Protein AF-A0A931UF90-F1 (afdb_monomer_lite)

Secondary structure (DSSP, 8-state):
------HHHHHHHHHHHHHHHHHHHHHHHHHHHHTBSS-TT-TTPPB-SHHHHHHHH-HHHHHHHHHHHHHHHHHHHHHHHHHHHHHHHHHHS--TTHHHHHHHHHHHHHS-GGGGG--

Radius of gyration: 23.54 Å; chains: 1; bounding box: 49×52×55 Å

Sequence (119 aa):
MIRFFNSQTLILIGCSLFVLYLAGIPLVMLLYGSVRSAPIGEPGATYTVQNYVKAYFDRDFYLLFWNSLKFAFGSTLVSFVIGTYLAWISERTNTPFKKVFVIMALIPFIIPGILSTIA

Structure (mmCIF, N/CA/C/O backbone):
data_AF-A0A931UF90-F1
#
_entry.id   AF-A0A931UF90-F1
#
loop_
_atom_site.group_PDB
_atom_site.id
_atom_site.type_symbol
_atom_site.label_atom_id
_atom_site.label_alt_id
_atom_site.label_comp_id
_atom_site.label_asym_id
_atom_site.label_entity_id
_atom_site.label_seq_id
_atom_site.pdbx_PDB_ins_code
_atom_site.Cartn_x
_atom_site.Cartn_y
_atom_site.Cartn_z
_atom_site.occupancy
_atom_site.B_iso_or_equiv
_atom_site.auth_seq_id
_atom_site.auth_comp_id
_atom_site.auth_asym_id
_atom_site.auth_atom_id
_atom_site.pdbx_PDB_model_num
ATOM 1 N N . MET A 1 1 ? -22.778 30.581 -11.803 1.00 44.03 1 MET A N 1
ATOM 2 C CA . MET A 1 1 ? -21.553 31.236 -12.314 1.00 44.03 1 MET A CA 1
ATOM 3 C C . MET A 1 1 ? -20.417 30.874 -11.366 1.00 44.03 1 MET A C 1
ATOM 5 O O . MET A 1 1 ? -20.498 31.203 -10.190 1.00 44.03 1 MET A O 1
ATOM 9 N N . ILE A 1 2 ? -19.483 30.032 -11.811 1.00 55.91 2 ILE A N 1
ATOM 10 C CA . ILE A 1 2 ? -18.604 29.246 -10.932 1.00 55.91 2 ILE A CA 1
ATOM 11 C C . ILE A 1 2 ? -17.443 30.111 -10.414 1.00 55.91 2 ILE A C 1
ATOM 13 O O . ILE A 1 2 ? -16.714 30.724 -11.189 1.00 55.91 2 ILE A O 1
ATOM 17 N N . ARG A 1 3 ? -17.284 30.170 -9.088 1.00 63.69 3 ARG A N 1
ATOM 18 C CA . ARG A 1 3 ? -16.331 31.021 -8.357 1.00 63.69 3 ARG A CA 1
ATOM 19 C C . ARG A 1 3 ? -14.938 30.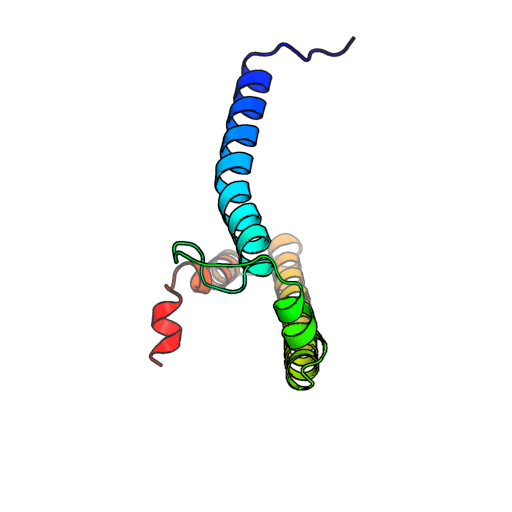363 -8.303 1.00 63.69 3 ARG A C 1
ATOM 21 O O . ARG A 1 3 ? -14.462 30.026 -7.228 1.00 63.69 3 ARG A O 1
ATOM 28 N N . PHE A 1 4 ? -14.306 30.136 -9.461 1.00 59.94 4 PHE A N 1
ATOM 29 C CA . PHE A 1 4 ? -12.996 29.459 -9.575 1.00 59.94 4 PHE A CA 1
ATOM 30 C C . PHE A 1 4 ? -11.785 30.309 -9.128 1.00 59.94 4 PHE A C 1
ATOM 32 O O . PHE A 1 4 ? -10.699 29.771 -8.943 1.00 59.94 4 PHE A O 1
ATOM 39 N N . PHE A 1 5 ? -11.955 31.618 -8.912 1.00 63.09 5 PHE A N 1
ATOM 40 C CA . PHE A 1 5 ? -10.878 32.552 -8.549 1.00 63.09 5 PHE A CA 1
ATOM 41 C C . PHE A 1 5 ? -10.942 32.969 -7.072 1.00 63.09 5 PHE A C 1
ATOM 43 O O . PHE A 1 5 ? -11.189 34.127 -6.741 1.00 63.09 5 PHE A O 1
ATOM 50 N N . ASN A 1 6 ? -10.745 32.017 -6.161 1.00 82.31 6 ASN A N 1
ATOM 51 C CA . ASN A 1 6 ? -10.440 32.315 -4.759 1.00 82.31 6 ASN A CA 1
ATOM 52 C C . ASN A 1 6 ? -8.957 31.993 -4.504 1.00 82.31 6 ASN A C 1
ATOM 54 O O . ASN A 1 6 ? -8.469 30.962 -4.966 1.00 82.31 6 ASN A O 1
ATOM 58 N N . SER A 1 7 ? -8.246 32.849 -3.760 1.00 83.50 7 SER A N 1
ATOM 59 C CA . SER A 1 7 ? -6.838 32.638 -3.375 1.00 83.50 7 SER A CA 1
ATOM 60 C C . SER A 1 7 ? -6.634 31.267 -2.717 1.00 83.50 7 SER A C 1
ATOM 62 O O . SER A 1 7 ? -5.688 30.548 -3.028 1.00 83.50 7 SER A O 1
ATOM 64 N N . GLN A 1 8 ? -7.605 30.829 -1.911 1.00 87.56 8 GLN A N 1
ATOM 65 C CA . GLN A 1 8 ? -7.608 29.495 -1.305 1.00 87.56 8 GLN A CA 1
ATOM 66 C C . GLN A 1 8 ? -7.634 28.367 -2.348 1.00 87.56 8 GLN A C 1
ATOM 68 O O . GLN A 1 8 ? -6.911 27.387 -2.207 1.00 87.56 8 GLN A O 1
ATOM 73 N N . THR A 1 9 ? -8.427 28.501 -3.415 1.00 89.50 9 THR A N 1
ATOM 74 C CA . THR A 1 9 ? -8.500 27.504 -4.493 1.00 89.50 9 THR A CA 1
ATOM 75 C C . THR A 1 9 ? -7.184 27.432 -5.263 1.00 89.50 9 THR A C 1
ATOM 77 O O . THR A 1 9 ? -6.730 26.336 -5.575 1.00 89.50 9 THR A O 1
ATOM 80 N N . LEU A 1 10 ? -6.530 28.573 -5.504 1.00 90.56 10 LEU A N 1
ATOM 81 C CA . LEU A 1 10 ? -5.212 28.615 -6.145 1.00 90.56 10 LEU A CA 1
ATOM 82 C C . LEU A 1 10 ? -4.138 27.934 -5.289 1.00 90.56 10 LEU A C 1
ATOM 84 O O . LEU A 1 10 ? -3.351 27.151 -5.817 1.00 90.56 10 LEU A O 1
ATOM 88 N N . ILE A 1 11 ? -4.145 28.173 -3.974 1.00 93.94 11 ILE A N 1
ATOM 89 C CA . ILE A 1 11 ? -3.230 27.508 -3.037 1.00 93.94 11 ILE A CA 1
ATOM 90 C C . ILE A 1 11 ? -3.474 25.995 -3.038 1.00 93.94 11 ILE A C 1
ATOM 92 O O . ILE A 1 11 ? -2.527 25.228 -3.181 1.00 93.94 11 ILE A O 1
ATOM 96 N N . LEU A 1 12 ? -4.731 25.552 -2.941 1.00 94.25 12 LEU A N 1
ATOM 97 C CA . LEU A 1 12 ? -5.068 24.125 -2.949 1.00 94.25 12 LEU A CA 1
ATOM 98 C C . LEU A 1 12 ? -4.656 23.437 -4.254 1.00 94.25 12 LEU A C 1
ATOM 100 O O . LEU A 1 12 ? -4.114 22.333 -4.208 1.00 94.25 12 LEU A O 1
ATOM 104 N N . ILE A 1 13 ? -4.870 24.084 -5.403 1.00 95.50 13 ILE A N 1
ATOM 105 C CA . ILE A 1 13 ? -4.420 23.575 -6.705 1.00 95.50 13 ILE A CA 1
ATOM 106 C C . ILE A 1 13 ? -2.892 23.482 -6.728 1.00 95.50 13 ILE A C 1
ATOM 108 O O . ILE A 1 13 ? -2.361 22.431 -7.079 1.00 95.50 13 ILE A O 1
ATOM 112 N N . GLY A 1 14 ? -2.187 24.534 -6.303 1.00 95.75 14 GLY A N 1
ATOM 113 C CA . GLY A 1 14 ? -0.725 24.548 -6.247 1.00 95.75 14 GLY A CA 1
ATOM 114 C C . GLY A 1 14 ? -0.160 23.435 -5.360 1.00 95.75 14 GLY A C 1
ATOM 115 O O . GLY A 1 14 ? 0.690 22.665 -5.805 1.00 95.75 14 GLY A O 1
ATOM 116 N N . CYS A 1 15 ? -0.680 23.285 -4.139 1.00 95.88 15 CYS A N 1
ATOM 117 C CA . CYS A 1 15 ? -0.286 22.214 -3.223 1.00 95.88 15 CYS A CA 1
ATOM 118 C C . CYS A 1 15 ? -0.592 20.825 -3.795 1.00 95.88 15 CYS A C 1
ATOM 120 O O . CYS A 1 15 ? 0.250 19.934 -3.713 1.00 95.88 15 CYS A O 1
ATOM 122 N N . SER A 1 16 ? -1.765 20.639 -4.403 1.00 95.88 16 SER A N 1
ATOM 123 C CA . SER A 1 16 ? -2.147 19.357 -5.006 1.00 95.88 16 SER A CA 1
ATOM 124 C C . SER A 1 16 ? -1.222 18.990 -6.166 1.00 95.88 16 SER A C 1
ATOM 126 O O . SER A 1 16 ? -0.746 17.861 -6.228 1.00 95.88 16 SER A O 1
ATOM 128 N N . LEU A 1 17 ? -0.905 19.944 -7.048 1.00 96.75 17 LEU A N 1
ATOM 129 C CA . LEU A 1 17 ? 0.045 19.739 -8.145 1.00 96.75 17 LEU A CA 1
ATOM 130 C C . LEU A 1 17 ? 1.447 19.410 -7.629 1.00 96.75 17 LEU A C 1
ATOM 132 O O . LEU A 1 17 ? 2.101 18.523 -8.170 1.00 96.75 17 LEU A O 1
ATOM 136 N N . PHE A 1 18 ? 1.893 20.079 -6.567 1.00 97.12 18 PHE A N 1
ATOM 137 C CA . PHE A 1 18 ? 3.189 19.803 -5.955 1.00 97.12 18 PHE A CA 1
ATOM 138 C C . PHE A 1 18 ? 3.258 18.388 -5.362 1.00 97.12 18 PHE A C 1
ATOM 140 O O . PHE A 1 18 ? 4.216 17.660 -5.614 1.00 97.12 18 PHE A O 1
ATOM 147 N N . VAL A 1 19 ? 2.220 17.955 -4.641 1.00 96.62 19 VAL A N 1
ATOM 148 C CA . VAL A 1 19 ? 2.135 16.585 -4.107 1.00 96.62 19 VAL A CA 1
ATOM 149 C C . VAL A 1 19 ? 2.082 15.556 -5.238 1.00 96.62 19 VAL A C 1
ATOM 151 O O . VAL A 1 19 ? 2.799 14.558 -5.185 1.00 96.62 19 VAL A O 1
ATOM 154 N N . LEU A 1 20 ? 1.289 15.807 -6.283 1.00 96.56 20 LEU A N 1
ATOM 155 C CA . LEU A 1 20 ? 1.221 14.938 -7.461 1.0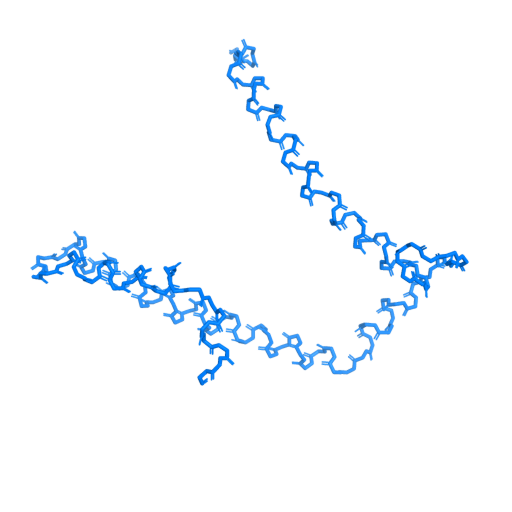0 96.56 20 LEU A CA 1
ATOM 156 C C . LEU A 1 20 ? 2.561 14.851 -8.188 1.00 96.56 20 LEU A C 1
ATOM 158 O O . LEU A 1 20 ? 2.914 13.781 -8.667 1.00 96.56 20 LEU A O 1
ATOM 162 N N . TYR A 1 21 ? 3.321 15.942 -8.251 1.00 96.44 21 TYR A N 1
ATOM 163 C CA . TYR A 1 21 ? 4.665 15.940 -8.815 1.00 96.44 21 TYR A CA 1
ATOM 164 C C . TYR A 1 21 ? 5.613 15.059 -7.991 1.00 96.44 21 TYR A C 1
ATOM 166 O O . TYR A 1 21 ? 6.253 14.161 -8.542 1.00 96.44 21 TYR A O 1
ATOM 174 N N . LEU A 1 22 ? 5.651 15.254 -6.669 1.00 96.00 22 LEU A N 1
ATOM 175 C CA . LEU A 1 22 ? 6.512 14.474 -5.775 1.00 96.00 22 LEU A CA 1
ATOM 176 C C . LEU A 1 22 ? 6.166 12.979 -5.780 1.00 96.00 22 LEU A C 1
ATOM 178 O O . LEU A 1 22 ? 7.068 12.145 -5.809 1.00 96.00 22 LEU A O 1
ATOM 182 N N . ALA A 1 23 ? 4.878 12.635 -5.779 1.00 95.06 23 ALA A N 1
ATOM 183 C CA . ALA A 1 23 ? 4.418 11.247 -5.830 1.00 95.06 23 ALA A CA 1
ATOM 184 C C . ALA A 1 23 ? 4.500 10.644 -7.244 1.00 95.06 23 ALA A C 1
ATOM 186 O O . ALA A 1 23 ? 4.705 9.442 -7.402 1.00 95.06 23 ALA A O 1
ATOM 187 N N . GLY A 1 24 ? 4.349 11.467 -8.280 1.00 96.06 24 GLY A N 1
ATOM 188 C CA . GLY A 1 24 ? 4.334 11.043 -9.676 1.00 96.06 24 GLY A CA 1
ATOM 189 C C . GLY A 1 24 ? 5.716 10.678 -10.204 1.00 96.06 24 GLY A C 1
ATOM 190 O O . GLY A 1 24 ? 5.838 9.696 -10.930 1.00 96.06 24 GLY A O 1
ATOM 191 N N . ILE A 1 25 ? 6.767 11.404 -9.808 1.00 94.88 25 ILE A N 1
ATOM 192 C CA . ILE A 1 25 ? 8.146 11.113 -10.237 1.00 94.88 25 ILE A CA 1
ATOM 193 C C . ILE A 1 25 ? 8.565 9.657 -9.991 1.00 94.88 25 ILE A C 1
ATOM 195 O O . ILE A 1 25 ? 8.995 9.020 -10.954 1.00 94.88 25 ILE A O 1
ATOM 199 N N . PRO A 1 26 ? 8.467 9.089 -8.771 1.00 93.69 26 PRO A N 1
ATOM 200 C CA . PRO A 1 26 ? 8.898 7.714 -8.541 1.00 93.69 26 PRO A CA 1
ATOM 201 C C . PRO A 1 26 ? 8.069 6.714 -9.353 1.00 93.69 26 PRO A C 1
ATOM 203 O O . PRO A 1 26 ? 8.625 5.747 -9.863 1.00 93.69 26 PRO A O 1
ATOM 206 N N . LEU A 1 27 ? 6.771 6.967 -9.559 1.00 93.88 27 LEU A N 1
ATOM 207 C CA . LEU A 1 27 ? 5.930 6.125 -10.417 1.00 93.88 27 LEU A CA 1
ATOM 208 C C . LEU A 1 27 ? 6.387 6.171 -11.879 1.00 93.88 27 LEU A C 1
ATOM 210 O O . LEU A 1 27 ? 6.516 5.129 -12.519 1.00 93.88 27 LEU A O 1
ATOM 214 N N . VAL A 1 28 ? 6.688 7.364 -12.395 1.00 93.50 28 VAL A N 1
ATOM 215 C CA . VAL A 1 28 ? 7.235 7.537 -13.747 1.00 93.50 28 VAL A CA 1
ATOM 216 C C . VAL A 1 28 ? 8.596 6.855 -13.864 1.00 93.50 28 VAL A C 1
ATOM 218 O O . VAL A 1 28 ? 8.847 6.184 -14.861 1.00 93.50 28 VAL A O 1
ATOM 221 N N . MET A 1 29 ? 9.453 6.956 -12.844 1.00 91.25 29 MET A N 1
ATOM 222 C CA . MET A 1 29 ? 10.734 6.251 -12.816 1.00 91.25 29 MET A CA 1
ATOM 223 C C . MET A 1 29 ? 10.559 4.730 -12.807 1.00 91.25 29 MET A C 1
ATOM 225 O O . MET A 1 29 ? 11.278 4.054 -13.535 1.00 91.25 29 MET A O 1
ATOM 229 N N . LEU A 1 30 ? 9.593 4.179 -12.066 1.00 91.88 30 LEU A N 1
ATOM 230 C CA . LEU A 1 30 ? 9.292 2.742 -12.089 1.00 91.88 30 LEU A CA 1
ATOM 231 C C . LEU A 1 30 ? 8.828 2.279 -13.476 1.00 91.88 30 LEU A C 1
ATOM 233 O O . LEU A 1 30 ? 9.329 1.276 -13.987 1.00 91.88 30 LEU A O 1
ATOM 237 N N . LEU A 1 31 ? 7.927 3.031 -14.115 1.00 91.44 31 LEU A N 1
ATOM 238 C CA . LEU A 1 31 ? 7.488 2.745 -15.484 1.00 91.44 31 LEU A CA 1
ATOM 239 C C . LEU A 1 31 ? 8.657 2.836 -16.472 1.00 91.44 31 LEU A C 1
ATOM 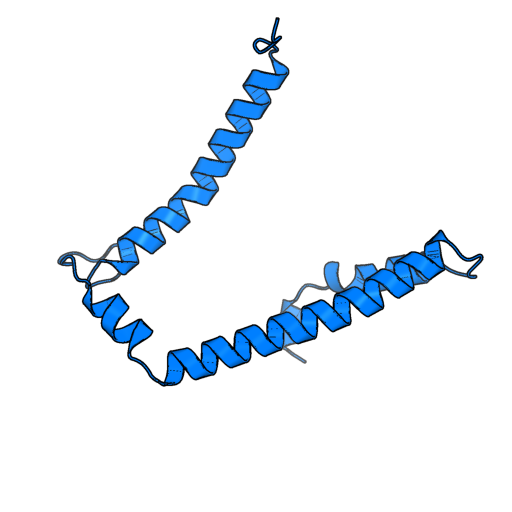241 O O . LEU A 1 31 ? 8.851 1.934 -17.285 1.00 91.44 31 LEU A O 1
ATOM 245 N N . TYR A 1 32 ? 9.488 3.870 -16.356 1.00 90.50 32 TYR A N 1
ATOM 246 C CA . TYR A 1 32 ? 10.685 4.035 -17.175 1.00 90.50 32 TYR A CA 1
ATOM 247 C C . TYR A 1 32 ? 11.694 2.895 -16.975 1.00 90.50 32 TYR A C 1
ATOM 249 O O . TYR A 1 32 ? 12.227 2.363 -17.945 1.00 90.50 32 TYR A O 1
ATOM 257 N N . GLY A 1 33 ? 11.930 2.470 -15.734 1.00 90.25 33 GLY A N 1
ATOM 258 C CA . GLY A 1 33 ? 12.799 1.337 -15.419 1.00 90.25 33 GLY A CA 1
ATOM 259 C C . GLY A 1 33 ? 12.264 0.015 -15.967 1.00 90.25 33 GLY A C 1
ATOM 260 O O . GLY A 1 33 ? 13.042 -0.803 -16.450 1.00 90.25 33 GLY A O 1
ATOM 261 N N . SER A 1 34 ? 10.942 -0.178 -15.969 1.00 91.06 34 SER A N 1
ATOM 262 C CA . SER A 1 34 ? 10.327 -1.433 -16.418 1.00 91.06 34 SER A CA 1
ATOM 263 C C . SER A 1 34 ? 10.562 -1.749 -17.903 1.00 91.06 34 SER A C 1
ATOM 265 O O . SER A 1 34 ? 10.660 -2.921 -18.267 1.00 91.06 34 SER A O 1
ATOM 267 N N . VAL A 1 35 ? 10.747 -0.726 -18.747 1.00 92.25 35 VAL A N 1
ATOM 268 C CA . VAL A 1 35 ? 11.040 -0.873 -20.186 1.00 92.25 35 VAL A CA 1
ATOM 269 C C . VAL A 1 35 ? 12.536 -0.880 -20.514 1.00 92.25 35 VAL A C 1
ATOM 271 O O . VAL A 1 35 ? 12.895 -0.929 -21.689 1.00 92.25 35 VAL A O 1
ATOM 274 N N . ARG A 1 36 ? 13.431 -0.810 -19.520 1.00 91.12 36 ARG A N 1
ATOM 275 C CA . ARG A 1 36 ? 14.890 -0.796 -19.731 1.00 91.12 36 ARG A CA 1
ATOM 276 C C . ARG A 1 36 ? 15.516 -2.155 -19.450 1.00 91.12 36 ARG A C 1
ATOM 278 O O . ARG A 1 36 ? 15.113 -2.864 -18.536 1.00 91.12 36 ARG A O 1
ATOM 285 N N . SER A 1 37 ? 16.560 -2.495 -20.200 1.00 86.69 37 SER A N 1
ATOM 286 C CA . SER A 1 37 ? 17.332 -3.728 -19.993 1.00 86.69 37 SER A CA 1
ATOM 287 C C . SER A 1 37 ? 18.263 -3.687 -18.774 1.00 86.69 37 SER A C 1
ATOM 289 O O . SER A 1 37 ? 18.778 -4.730 -18.383 1.00 86.69 37 SER A O 1
ATOM 291 N N . ALA A 1 38 ? 18.508 -2.502 -18.205 1.00 85.94 38 ALA A N 1
ATOM 292 C CA . ALA A 1 38 ? 19.405 -2.282 -17.073 1.00 85.94 38 ALA A CA 1
ATOM 293 C C . ALA A 1 38 ? 18.795 -1.296 -16.053 1.00 85.94 38 ALA A C 1
ATOM 295 O O . ALA A 1 38 ? 17.941 -0.478 -16.432 1.00 85.94 38 ALA A O 1
ATOM 296 N N . PRO A 1 39 ? 19.232 -1.345 -14.778 1.00 84.38 39 PRO A N 1
ATOM 297 C CA . PRO A 1 39 ? 18.796 -0.441 -13.720 1.00 84.38 39 PRO A CA 1
ATOM 298 C C . PRO A 1 39 ? 18.841 1.047 -14.087 1.00 84.38 39 PRO A C 1
ATOM 300 O O . PRO A 1 39 ? 19.633 1.520 -14.911 1.00 84.38 39 PRO A O 1
ATOM 303 N N . ILE A 1 40 ? 17.957 1.816 -13.452 1.00 82.50 40 ILE A N 1
ATOM 304 C CA . ILE A 1 40 ? 17.902 3.276 -13.586 1.00 82.50 40 ILE A CA 1
ATOM 305 C C . ILE A 1 40 ? 19.225 3.857 -13.073 1.00 82.50 40 ILE A C 1
ATOM 307 O O . ILE A 1 40 ? 19.597 3.610 -11.934 1.00 82.50 40 ILE A O 1
ATOM 311 N N . GLY A 1 41 ? 19.937 4.605 -13.922 1.00 81.31 41 GLY A N 1
ATOM 312 C CA . GLY A 1 41 ? 21.262 5.163 -13.610 1.00 81.31 41 GLY A CA 1
ATOM 313 C C . GLY A 1 41 ? 22.443 4.441 -14.267 1.00 81.31 41 GLY A C 1
ATOM 314 O O . GLY A 1 41 ? 23.518 5.026 -14.355 1.00 81.31 41 GLY A O 1
ATOM 315 N N . GLU A 1 42 ? 22.252 3.231 -14.805 1.00 84.56 42 GLU A N 1
ATOM 316 C CA . GLU A 1 42 ? 23.314 2.524 -15.531 1.00 84.56 42 GLU A 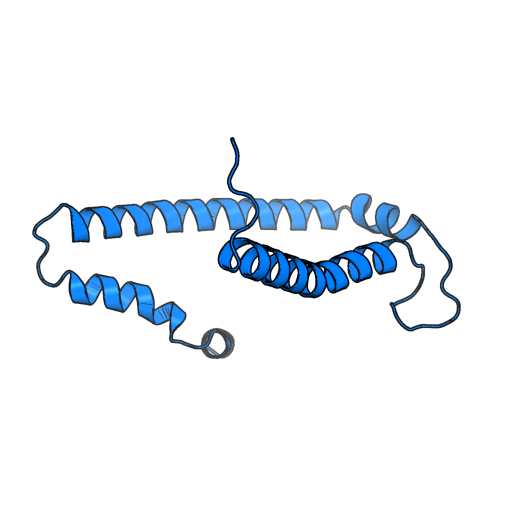CA 1
ATOM 317 C C . GLU A 1 42 ? 23.366 2.913 -17.027 1.00 84.56 42 GLU A C 1
ATOM 319 O O . GLU A 1 42 ? 22.314 2.958 -17.694 1.00 84.56 42 GLU A O 1
ATOM 324 N N . PRO A 1 43 ? 24.569 3.196 -17.578 1.00 79.25 43 PRO A N 1
ATOM 325 C CA . PRO A 1 43 ? 24.774 3.418 -19.009 1.00 79.25 43 PRO A CA 1
ATOM 326 C C . PRO A 1 43 ? 24.515 2.153 -19.840 1.00 79.25 43 PRO A C 1
ATOM 328 O O . PRO A 1 43 ? 24.713 1.038 -19.375 1.00 79.25 43 PRO A O 1
ATOM 331 N N . GLY A 1 44 ? 24.116 2.323 -21.104 1.00 80.56 44 GLY A N 1
ATOM 332 C CA . GLY A 1 44 ? 23.996 1.208 -22.056 1.00 80.56 44 GLY A CA 1
ATOM 333 C C . GLY A 1 44 ? 22.674 0.434 -22.022 1.00 80.56 44 GLY A C 1
ATOM 334 O O . GLY A 1 44 ? 22.555 -0.589 -22.692 1.00 80.56 44 GLY A O 1
ATOM 335 N N . ALA A 1 45 ? 21.660 0.906 -21.290 1.00 83.81 45 ALA A N 1
ATOM 336 C CA . ALA A 1 45 ? 20.346 0.271 -21.332 1.00 83.81 45 ALA A CA 1
ATOM 337 C C . ALA A 1 45 ? 19.675 0.438 -22.701 1.00 83.81 45 ALA A C 1
ATOM 339 O O . ALA A 1 45 ? 19.594 1.546 -23.238 1.00 83.81 45 ALA A O 1
ATOM 340 N N . THR A 1 46 ? 19.116 -0.652 -23.213 1.00 86.56 46 THR A N 1
ATOM 341 C CA . THR A 1 46 ? 18.228 -0.645 -24.375 1.00 86.56 46 THR A CA 1
ATOM 342 C C . THR A 1 46 ? 16.776 -0.720 -23.919 1.00 86.56 46 THR A C 1
ATOM 344 O O . THR A 1 46 ? 16.476 -1.178 -22.812 1.00 86.56 46 THR A O 1
ATOM 347 N N . TYR A 1 47 ? 15.864 -0.251 -24.769 1.00 89.62 47 TYR A N 1
ATOM 348 C CA . TYR A 1 47 ? 14.438 -0.435 -24.536 1.00 89.62 47 TYR A CA 1
ATOM 349 C C . TYR A 1 47 ? 14.043 -1.878 -24.884 1.00 89.62 47 TYR A C 1
ATOM 351 O O . TYR A 1 47 ? 14.354 -2.367 -25.969 1.00 89.62 47 TYR A O 1
ATOM 359 N N . THR A 1 48 ? 13.379 -2.567 -23.957 1.00 90.75 48 THR A N 1
ATOM 360 C CA . THR A 1 48 ? 12.944 -3.969 -24.079 1.00 90.75 48 THR A CA 1
ATOM 361 C C . THR A 1 48 ? 11.576 -4.186 -23.457 1.00 90.75 48 THR A C 1
ATOM 363 O O . THR A 1 48 ? 11.222 -3.567 -22.458 1.00 90.75 48 THR A O 1
ATOM 366 N N . VAL A 1 49 ? 10.847 -5.165 -23.993 1.00 90.69 49 VAL A N 1
ATOM 367 C CA . VAL A 1 49 ? 9.591 -5.686 -23.418 1.00 90.69 49 VAL A CA 1
ATOM 368 C C . VAL A 1 49 ? 9.839 -7.006 -22.664 1.00 90.69 49 VAL A C 1
ATOM 370 O O . VAL A 1 49 ? 8.974 -7.527 -21.965 1.00 90.69 49 VAL A O 1
ATOM 373 N N . GLN A 1 50 ? 11.059 -7.535 -22.749 1.00 89.94 50 GLN A N 1
ATOM 374 C CA . GLN A 1 50 ? 11.497 -8.807 -22.186 1.00 89.94 50 GLN A CA 1
ATOM 375 C C . GLN A 1 50 ? 11.278 -8.885 -20.670 1.00 89.94 50 GLN A C 1
ATOM 377 O O . GLN A 1 50 ? 11.008 -9.970 -20.167 1.00 89.94 50 GLN A O 1
ATOM 382 N N . ASN A 1 51 ? 11.335 -7.761 -19.948 1.00 90.19 51 ASN A N 1
ATOM 383 C CA . ASN A 1 51 ? 11.029 -7.719 -18.516 1.00 90.19 51 ASN A CA 1
ATOM 384 C C . ASN A 1 51 ? 9.575 -8.109 -18.224 1.00 90.19 51 ASN A C 1
ATOM 386 O O . ASN A 1 51 ? 9.330 -8.877 -17.301 1.00 90.19 51 ASN A O 1
ATOM 390 N N . TYR A 1 52 ? 8.620 -7.648 -19.037 1.00 91.38 52 TYR A N 1
ATOM 391 C CA . TYR A 1 52 ? 7.212 -8.026 -18.894 1.00 91.38 52 TYR A CA 1
ATOM 392 C C . TYR A 1 52 ? 6.980 -9.484 -19.272 1.00 91.38 52 TYR A C 1
ATOM 394 O O . TYR A 1 52 ? 6.245 -10.180 -18.579 1.00 91.38 52 TYR A O 1
ATOM 402 N N . VAL A 1 53 ? 7.633 -9.964 -20.336 1.00 91.81 53 VAL A N 1
ATOM 403 C CA . VAL A 1 53 ? 7.559 -11.383 -20.712 1.00 91.81 53 VAL A CA 1
ATOM 404 C C . VAL A 1 53 ? 8.088 -12.247 -19.569 1.00 91.81 53 VAL A C 1
ATOM 406 O O . VAL A 1 53 ? 7.397 -13.153 -19.127 1.00 91.81 53 VAL A O 1
ATOM 409 N N . LYS A 1 54 ? 9.265 -11.931 -19.018 1.00 89.94 54 LYS A N 1
ATOM 410 C CA . LYS A 1 54 ? 9.814 -12.655 -17.864 1.00 89.94 54 LYS A CA 1
ATOM 411 C C . LYS A 1 54 ? 8.891 -12.587 -16.647 1.00 89.94 54 LYS A C 1
ATOM 413 O O . LYS A 1 54 ? 8.656 -13.615 -16.035 1.00 89.94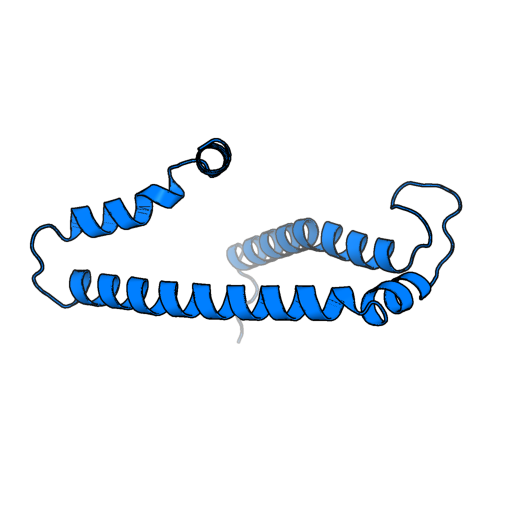 54 LYS A O 1
ATOM 418 N N . ALA A 1 55 ? 8.349 -11.413 -16.324 1.00 89.44 55 ALA A N 1
ATOM 419 C CA . ALA A 1 55 ? 7.500 -11.232 -15.149 1.00 89.44 55 ALA A CA 1
ATOM 420 C C . ALA A 1 55 ? 6.175 -12.006 -15.238 1.00 89.44 55 ALA A C 1
ATOM 422 O O . ALA A 1 55 ? 5.772 -12.630 -14.264 1.00 89.44 55 ALA A O 1
ATOM 423 N N . TYR A 1 56 ? 5.499 -11.973 -16.391 1.00 91.25 56 TYR A N 1
ATOM 424 C CA . TYR A 1 56 ? 4.174 -12.584 -16.543 1.00 91.25 56 TYR A CA 1
ATOM 425 C C . TYR A 1 56 ? 4.204 -14.045 -17.000 1.00 91.25 56 TYR A C 1
ATOM 427 O O . TYR A 1 56 ? 3.221 -14.744 -16.794 1.00 91.25 56 TYR A O 1
ATOM 435 N N . PHE A 1 57 ? 5.285 -14.530 -17.618 1.00 92.56 57 PHE A N 1
ATOM 436 C CA . PHE A 1 57 ? 5.408 -15.950 -17.982 1.00 92.56 57 PHE A CA 1
ATOM 437 C C . PHE A 1 57 ? 6.081 -16.796 -16.896 1.00 92.56 57 PHE A C 1
ATOM 439 O O . PHE A 1 57 ? 6.184 -18.014 -17.049 1.00 92.56 57 PHE A O 1
ATOM 446 N N . ASP A 1 58 ? 6.512 -16.181 -15.797 1.00 92.31 58 ASP A N 1
ATOM 447 C CA . ASP A 1 58 ? 6.970 -16.910 -14.624 1.00 92.31 58 ASP A CA 1
ATOM 448 C C . ASP A 1 58 ? 5.779 -17.558 -13.897 1.00 92.31 58 ASP A C 1
ATOM 450 O O . ASP A 1 58 ? 4.780 -16.914 -13.569 1.00 92.31 58 ASP A O 1
ATOM 454 N N . ARG A 1 59 ? 5.874 -18.862 -13.633 1.00 88.56 59 ARG A N 1
ATOM 455 C CA . ARG A 1 59 ? 4.842 -19.602 -12.899 1.00 88.56 59 ARG A CA 1
ATOM 456 C C . ARG A 1 59 ? 4.776 -19.165 -11.436 1.00 88.56 59 ARG A C 1
ATOM 458 O O . ARG A 1 59 ? 3.682 -19.147 -10.861 1.00 88.56 59 ARG A O 1
ATOM 465 N N . ASP A 1 60 ? 5.913 -18.793 -10.855 1.00 92.62 60 ASP A N 1
ATOM 466 C CA . ASP A 1 60 ? 5.992 -18.388 -9.455 1.00 92.62 60 ASP A CA 1
ATOM 467 C C . ASP A 1 60 ? 5.278 -17.052 -9.231 1.00 92.62 60 ASP A C 1
ATOM 469 O O . ASP A 1 60 ? 4.607 -16.879 -8.211 1.00 92.62 60 ASP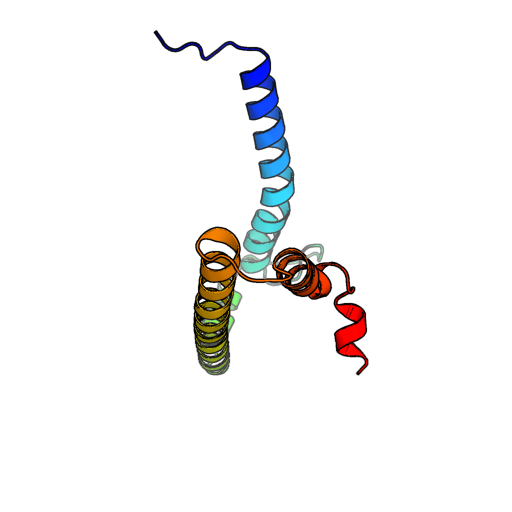 A O 1
ATOM 473 N N . PHE A 1 61 ? 5.287 -16.156 -10.227 1.00 93.44 61 PHE A N 1
ATOM 474 C CA . PHE A 1 61 ? 4.546 -14.893 -10.182 1.00 93.44 61 PHE A CA 1
ATOM 475 C C . PHE A 1 61 ? 3.074 -15.103 -9.810 1.00 93.44 61 PHE A C 1
ATOM 477 O O . PHE A 1 61 ? 2.565 -14.446 -8.901 1.00 93.44 61 PHE A O 1
ATOM 484 N N . TYR A 1 62 ? 2.388 -16.053 -10.451 1.00 94.19 62 TYR A N 1
ATOM 485 C CA . TYR A 1 62 ? 0.965 -16.293 -10.198 1.00 94.19 62 TYR A CA 1
ATOM 486 C C . TYR A 1 62 ? 0.694 -16.909 -8.823 1.00 94.19 62 TYR A C 1
ATOM 488 O O . TYR A 1 62 ? -0.321 -16.590 -8.197 1.00 94.19 62 TYR A O 1
ATOM 496 N N . LEU A 1 63 ? 1.598 -17.760 -8.328 1.00 94.56 63 LEU A N 1
ATOM 497 C CA . LEU A 1 63 ? 1.506 -18.305 -6.973 1.00 94.56 63 LEU A CA 1
ATOM 498 C C . LEU A 1 63 ? 1.648 -17.189 -5.932 1.00 94.56 63 LEU A C 1
ATOM 500 O O . LEU A 1 63 ? 0.807 -17.073 -5.036 1.00 94.56 63 LEU A O 1
ATOM 504 N N . LEU A 1 64 ? 2.660 -16.330 -6.078 1.00 95.25 64 LEU A N 1
ATOM 505 C CA . LEU A 1 64 ? 2.881 -15.189 -5.188 1.00 95.25 64 LEU A CA 1
ATOM 506 C C . LEU A 1 64 ? 1.731 -14.179 -5.268 1.00 95.25 64 LEU A C 1
ATOM 508 O O . LEU A 1 64 ? 1.253 -13.706 -4.233 1.00 95.25 64 LEU A O 1
ATOM 512 N N . PHE A 1 65 ? 1.245 -13.888 -6.475 1.00 95.50 65 PHE A N 1
ATOM 513 C CA . PHE A 1 65 ? 0.116 -12.993 -6.711 1.00 95.50 65 PHE A CA 1
ATOM 514 C C . PHE A 1 65 ? -1.141 -13.486 -5.990 1.00 95.50 65 PHE A C 1
ATOM 516 O O . PHE A 1 65 ? -1.788 -12.726 -5.265 1.00 95.50 65 PHE A O 1
ATOM 523 N N . TRP A 1 66 ? -1.462 -14.776 -6.118 1.00 96.44 66 TRP A N 1
ATOM 524 C CA . TRP A 1 66 ? -2.662 -15.329 -5.497 1.00 96.44 66 TRP A CA 1
ATOM 525 C C . TRP A 1 66 ? -2.543 -15.465 -3.981 1.00 96.44 66 TRP A C 1
ATOM 527 O O . TRP A 1 66 ? -3.517 -15.224 -3.267 1.00 96.44 66 TRP A O 1
ATOM 537 N N . ASN A 1 67 ? -1.354 -15.775 -3.468 1.00 96.62 67 ASN A N 1
ATOM 538 C CA . ASN A 1 67 ? -1.093 -15.747 -2.030 1.00 96.62 67 ASN A CA 1
ATOM 539 C C . ASN A 1 67 ? -1.257 -14.333 -1.459 1.00 96.62 67 ASN A C 1
ATOM 541 O O . ASN A 1 67 ? -1.932 -14.159 -0.445 1.00 96.62 67 ASN A O 1
ATOM 545 N N . SER A 1 68 ? -0.723 -13.324 -2.148 1.00 96.94 68 SER A N 1
ATOM 546 C CA . SER A 1 68 ? -0.838 -11.916 -1.750 1.00 96.94 68 SER A CA 1
ATOM 547 C C . SER A 1 68 ? -2.291 -11.449 -1.747 1.00 96.94 68 SER A C 1
ATOM 549 O O . SER A 1 68 ? -2.730 -10.822 -0.786 1.00 96.94 68 SER A O 1
ATOM 551 N N . LEU A 1 69 ? -3.070 -11.808 -2.773 1.00 97.75 69 LEU A N 1
ATOM 552 C CA . LEU A 1 69 ? -4.490 -11.460 -2.835 1.00 97.75 69 LEU A CA 1
ATOM 553 C C . LEU A 1 69 ? -5.317 -12.151 -1.752 1.00 97.75 69 LEU A C 1
ATOM 555 O O . LEU A 1 69 ? -6.122 -11.492 -1.096 1.00 97.75 69 LEU A O 1
ATOM 559 N N . LYS A 1 70 ? -5.104 -13.451 -1.518 1.00 97.69 70 LYS A N 1
ATOM 560 C CA . LYS A 1 70 ? -5.776 -14.173 -0.425 1.00 97.69 70 LYS A CA 1
ATOM 561 C C . LYS A 1 70 ? -5.454 -13.553 0.929 1.00 97.69 70 LYS A C 1
ATOM 563 O O . LYS A 1 70 ? -6.359 -13.352 1.736 1.00 97.69 70 LYS A O 1
ATOM 568 N N . PHE A 1 71 ? -4.186 -13.225 1.162 1.00 97.38 71 PHE A N 1
ATOM 569 C CA . PHE A 1 71 ? -3.750 -12.584 2.395 1.00 97.38 71 PHE A CA 1
ATOM 570 C C . PHE A 1 71 ? -4.373 -11.193 2.563 1.00 97.38 71 PHE A C 1
ATOM 572 O O . PHE A 1 71 ? -4.959 -10.908 3.607 1.00 97.38 71 PHE A O 1
ATOM 579 N N . ALA A 1 72 ? -4.309 -10.343 1.536 1.00 97.62 72 ALA A N 1
ATOM 580 C CA . ALA A 1 72 ? -4.870 -8.994 1.567 1.00 97.62 72 ALA A CA 1
ATOM 581 C C . ALA A 1 72 ? -6.388 -9.015 1.789 1.00 97.62 72 ALA A C 1
ATOM 583 O O . ALA A 1 72 ? -6.906 -8.268 2.617 1.00 97.62 72 ALA A O 1
ATOM 584 N N . PHE A 1 73 ? -7.105 -9.903 1.100 1.00 98.00 73 PHE A N 1
ATOM 585 C CA . PHE A 1 73 ? -8.548 -10.038 1.261 1.00 98.00 73 PHE A CA 1
ATOM 586 C C . PHE A 1 73 ? -8.920 -10.566 2.651 1.00 98.00 73 PHE A C 1
ATOM 588 O O . PHE A 1 73 ? -9.766 -9.980 3.324 1.00 98.00 73 PHE A O 1
ATOM 595 N N . GLY A 1 74 ? -8.261 -11.636 3.107 1.00 97.88 74 GLY A N 1
ATOM 596 C CA . GLY A 1 74 ? -8.518 -12.227 4.420 1.00 97.88 74 GLY A CA 1
ATOM 597 C C . GLY A 1 74 ? -8.219 -11.259 5.566 1.00 97.88 74 GLY A C 1
ATOM 598 O O . GLY A 1 74 ? -9.060 -11.072 6.443 1.00 97.88 74 GLY A O 1
ATOM 599 N N . SER A 1 75 ? -7.063 -10.592 5.529 1.00 96.75 75 SER A N 1
ATOM 600 C CA . SER A 1 75 ? -6.692 -9.586 6.534 1.00 96.75 75 SER A CA 1
ATOM 601 C C . SER A 1 75 ? -7.651 -8.397 6.526 1.00 96.75 75 SER A C 1
ATOM 603 O O . SER A 1 75 ? -8.146 -8.023 7.585 1.00 96.75 75 SER A O 1
ATOM 605 N N . THR A 1 76 ? -8.002 -7.866 5.350 1.00 97.38 76 THR A N 1
ATOM 606 C CA . THR A 1 76 ? -8.968 -6.762 5.232 1.00 97.38 76 THR A CA 1
ATOM 607 C C . THR A 1 76 ? -10.321 -7.148 5.813 1.00 97.38 76 THR A C 1
ATOM 609 O O . THR A 1 76 ? -10.885 -6.381 6.585 1.00 97.38 76 THR A O 1
ATOM 612 N N . LEU A 1 77 ? -10.840 -8.335 5.488 1.00 98.25 77 LEU A N 1
ATOM 613 C CA . LEU A 1 77 ? -12.139 -8.790 5.977 1.00 98.25 77 LEU A CA 1
ATOM 614 C C . LEU A 1 77 ? -12.148 -8.926 7.503 1.00 98.25 77 LEU A C 1
ATOM 616 O O . LEU A 1 77 ? -13.058 -8.422 8.161 1.00 98.25 77 LEU A O 1
ATOM 620 N N . VAL A 1 78 ? -11.122 -9.565 8.069 1.00 97.00 78 VAL A N 1
ATOM 621 C CA . VAL A 1 78 ? -10.994 -9.745 9.522 1.00 97.00 78 VAL A CA 1
ATOM 622 C C . VAL A 1 78 ? -10.859 -8.393 10.224 1.00 97.00 78 VAL A C 1
ATOM 624 O O . VAL A 1 78 ? -11.605 -8.113 11.164 1.00 97.00 78 VAL A O 1
ATOM 627 N N . SER A 1 79 ? -9.963 -7.524 9.748 1.00 94.38 79 SER A N 1
ATOM 628 C CA . SER A 1 79 ? -9.769 -6.185 10.310 1.00 94.38 79 SER A CA 1
ATOM 629 C C . SER A 1 79 ? -11.021 -5.319 10.192 1.00 94.38 79 SER A C 1
ATOM 631 O O . SER A 1 79 ? -11.349 -4.603 11.136 1.00 94.38 79 SER A O 1
ATOM 633 N N . PHE A 1 80 ? -11.746 -5.404 9.075 1.00 96.56 80 PHE A N 1
ATOM 634 C CA . PHE A 1 80 ? -12.989 -4.669 8.866 1.00 96.56 80 PHE A CA 1
ATOM 635 C C . PHE A 1 80 ? -14.070 -5.123 9.846 1.00 96.56 80 PHE A C 1
ATOM 637 O O . PHE A 1 80 ? -14.629 -4.294 10.555 1.00 96.56 80 PHE A O 1
ATOM 644 N N . VAL A 1 81 ? -14.317 -6.432 9.962 1.00 97.19 81 VAL A N 1
ATOM 645 C CA . VAL A 1 81 ? -15.332 -6.969 10.884 1.00 97.19 81 VAL A CA 1
ATOM 646 C C . VAL A 1 81 ? -15.026 -6.578 12.330 1.00 97.19 81 VAL A C 1
ATOM 648 O O . VAL A 1 81 ? -15.900 -6.050 13.018 1.00 97.19 81 VAL A O 1
ATOM 651 N N . ILE A 1 82 ? -13.787 -6.785 12.786 1.00 93.62 82 ILE A N 1
ATOM 652 C CA . ILE A 1 82 ? -13.386 -6.464 14.163 1.00 93.62 82 ILE A CA 1
ATOM 653 C C . ILE A 1 82 ? -13.444 -4.951 14.403 1.00 93.62 82 ILE A C 1
ATOM 655 O O . ILE A 1 82 ? -14.031 -4.506 15.390 1.00 93.62 82 ILE A O 1
ATOM 659 N N . GLY A 1 83 ? -12.872 -4.155 13.498 1.00 92.25 83 GLY A N 1
ATOM 660 C CA . GLY A 1 83 ? -12.835 -2.699 13.613 1.00 92.25 83 GLY A CA 1
ATOM 661 C C . GLY A 1 83 ? -14.232 -2.083 13.623 1.00 92.25 83 GLY A C 1
ATOM 662 O O . GLY A 1 83 ? -14.541 -1.273 14.498 1.00 92.25 83 GLY A O 1
ATOM 663 N N . THR A 1 84 ? -15.110 -2.508 12.711 1.00 93.88 84 THR A N 1
ATOM 664 C CA . THR A 1 84 ? -16.503 -2.048 12.657 1.00 93.88 84 THR A CA 1
ATOM 665 C C . THR A 1 84 ? -17.286 -2.473 13.895 1.00 93.88 84 THR A C 1
ATOM 667 O O . THR A 1 84 ? -18.031 -1.660 14.441 1.00 93.88 84 THR A O 1
ATOM 670 N N . TYR A 1 85 ? -17.106 -3.704 14.377 1.00 91.94 85 TYR A N 1
ATOM 671 C CA . TYR A 1 85 ? -17.774 -4.179 15.589 1.00 91.94 85 TYR A CA 1
ATOM 672 C C . TYR A 1 85 ? -17.365 -3.372 16.831 1.00 91.94 85 TYR A C 1
ATOM 674 O O . TYR A 1 85 ? -18.227 -2.906 17.580 1.00 91.94 85 TYR A O 1
ATOM 682 N N . LEU A 1 86 ? -16.062 -3.137 17.018 1.00 90.25 86 LEU A N 1
ATOM 683 C CA . LEU A 1 86 ? -15.548 -2.321 18.122 1.00 90.25 86 LEU A CA 1
ATOM 684 C C . LEU A 1 86 ? -16.027 -0.867 18.031 1.00 90.25 86 LEU A C 1
ATOM 686 O O . LEU A 1 86 ? -16.443 -0.295 19.042 1.00 90.25 86 LEU A O 1
ATOM 690 N N . ALA A 1 87 ? -16.026 -0.286 16.828 1.00 90.44 87 ALA A N 1
ATOM 691 C CA . ALA A 1 87 ? -16.545 1.060 16.596 1.00 90.44 87 ALA A CA 1
ATOM 692 C C . ALA A 1 87 ? -18.041 1.155 16.934 1.00 90.44 87 ALA A C 1
ATOM 694 O O . ALA A 1 87 ? -18.465 2.086 17.620 1.00 90.44 87 ALA A O 1
ATOM 695 N N . TRP A 1 88 ? -18.839 0.168 16.514 1.00 92.50 88 TRP A N 1
ATOM 696 C CA . TRP A 1 88 ? -20.267 0.120 16.816 1.00 92.50 88 TRP A CA 1
ATOM 697 C C . TRP A 1 88 ? -20.527 0.052 18.321 1.00 92.50 88 TRP A C 1
ATOM 699 O O . TRP A 1 88 ? -21.324 0.833 18.837 1.00 92.50 88 TRP A O 1
ATOM 709 N N . ILE A 1 89 ? -19.846 -0.842 19.041 1.00 91.00 89 ILE A N 1
ATOM 710 C CA . ILE A 1 89 ? -20.027 -0.989 20.490 1.00 91.00 89 ILE A CA 1
ATOM 711 C C . ILE A 1 89 ? -19.657 0.303 21.222 1.00 91.00 89 ILE A C 1
ATOM 713 O O . ILE A 1 89 ? -20.461 0.795 22.012 1.00 91.00 89 ILE A O 1
ATOM 717 N N . SER A 1 90 ? -18.504 0.898 20.914 1.00 87.94 90 SER A N 1
ATOM 718 C CA . SER A 1 90 ? -18.029 2.113 21.589 1.00 87.94 90 SER A CA 1
ATOM 719 C C . SER A 1 90 ? -18.947 3.328 21.387 1.00 87.94 90 SER A C 1
ATOM 721 O O . SER A 1 90 ? -19.116 4.137 22.305 1.00 87.94 90 SER A O 1
ATOM 723 N N . GLU A 1 91 ? -19.534 3.471 20.195 1.00 89.94 91 GLU A N 1
ATOM 724 C CA . GLU A 1 91 ? -20.334 4.649 19.833 1.00 89.94 91 GLU A CA 1
ATOM 725 C C . GLU A 1 91 ? -21.838 4.467 20.062 1.00 89.94 91 GLU A C 1
ATOM 727 O O . GLU A 1 91 ? -22.527 5.415 20.438 1.00 89.94 91 GLU A O 1
ATOM 732 N N . ARG A 1 92 ? -22.376 3.264 19.830 1.00 90.44 92 ARG A N 1
ATOM 733 C CA . ARG A 1 92 ? -23.825 2.997 19.879 1.00 90.44 92 ARG A CA 1
ATOM 734 C C . ARG A 1 92 ? -24.285 2.301 21.152 1.00 90.44 92 ARG A C 1
ATOM 736 O O . ARG A 1 92 ? -25.491 2.238 21.376 1.00 90.44 92 ARG A O 1
ATOM 743 N N . THR A 1 93 ? -23.380 1.793 21.988 1.00 88.88 93 THR A N 1
ATOM 744 C CA . THR A 1 93 ? -23.749 1.139 23.253 1.00 88.88 93 THR A CA 1
ATOM 745 C C . THR A 1 93 ? -23.146 1.864 24.454 1.00 88.88 93 THR A C 1
ATOM 747 O O . THR A 1 93 ? -22.123 2.538 24.347 1.00 88.88 93 THR A O 1
ATOM 750 N N . ASN A 1 94 ? -23.779 1.745 25.626 1.00 85.19 94 ASN A N 1
ATOM 751 C CA . ASN A 1 94 ? -23.267 2.331 26.868 1.00 85.19 94 ASN A CA 1
ATOM 752 C C . ASN A 1 94 ? -22.160 1.447 27.477 1.00 85.19 94 ASN A C 1
ATOM 754 O O . ASN A 1 94 ? -22.304 0.922 28.581 1.00 85.19 94 ASN A O 1
ATOM 758 N N . THR A 1 95 ? -21.085 1.206 26.721 1.00 86.44 95 THR A N 1
ATOM 759 C CA . THR A 1 95 ? -19.989 0.331 27.154 1.00 86.44 95 THR A CA 1
ATOM 760 C C . THR A 1 95 ? -19.149 1.011 28.238 1.00 86.44 95 THR A C 1
ATOM 762 O O . THR A 1 95 ? -18.629 2.113 28.008 1.00 86.44 95 THR A O 1
ATOM 765 N N . PRO A 1 96 ? -18.937 0.370 29.401 1.00 85.19 96 PRO A N 1
ATOM 766 C CA . PRO A 1 96 ? -17.995 0.881 30.388 1.00 85.19 96 PRO A CA 1
ATOM 767 C C . PRO A 1 96 ? -16.567 0.878 29.812 1.00 85.19 96 PRO A C 1
ATOM 769 O O . PRO A 1 96 ? -16.197 0.005 29.032 1.00 85.19 96 PRO A O 1
ATOM 772 N N . PHE A 1 97 ? -15.753 1.870 30.185 1.00 85.75 97 PHE A N 1
ATOM 773 C CA . PHE A 1 97 ? -14.346 2.006 29.765 1.00 85.75 97 PHE A CA 1
ATOM 774 C C . PHE A 1 97 ? -14.081 2.131 28.251 1.00 85.75 97 PHE A C 1
ATOM 776 O O . PHE A 1 97 ? -12.952 1.911 27.814 1.00 85.75 97 PHE A O 1
ATOM 783 N N . LYS A 1 98 ? -15.051 2.575 27.438 1.00 84.44 98 LYS A N 1
ATOM 784 C CA . LYS A 1 98 ? -14.884 2.738 25.975 1.00 84.44 98 LYS A CA 1
ATOM 785 C C . LYS A 1 98 ? -13.607 3.474 25.528 1.00 84.44 98 LYS A C 1
ATOM 787 O O . LYS A 1 98 ? -12.988 3.095 24.541 1.00 84.44 98 LYS A O 1
ATOM 792 N N . LYS A 1 99 ? -13.149 4.476 26.294 1.00 83.31 99 LYS A N 1
ATOM 793 C CA . LYS A 1 99 ? -11.895 5.205 26.017 1.00 83.31 99 LYS A CA 1
ATOM 794 C C . LYS A 1 99 ? -10.665 4.293 26.028 1.00 83.31 99 LYS A C 1
ATOM 796 O O . LYS A 1 99 ? -9.768 4.490 25.219 1.00 83.31 99 LYS A O 1
ATOM 801 N N . VAL A 1 100 ? -10.629 3.297 26.914 1.00 86.06 100 VAL A N 1
ATOM 802 C CA . VAL A 1 100 ? -9.516 2.342 27.005 1.00 86.06 100 VAL A CA 1
ATOM 803 C C . VAL A 1 100 ? -9.473 1.470 25.753 1.00 86.06 100 VAL A C 1
ATOM 805 O O . VAL A 1 100 ? -8.408 1.311 25.172 1.00 86.06 100 VAL A O 1
ATOM 808 N N . PHE A 1 101 ? -10.625 0.986 25.274 1.00 84.00 101 PHE A N 1
ATOM 809 C CA . PHE A 1 101 ? -10.709 0.219 24.023 1.00 84.00 101 PHE A CA 1
ATOM 810 C C . PHE A 1 101 ? -10.217 1.012 22.810 1.00 84.00 101 PHE A C 1
ATOM 812 O O . PHE A 1 101 ? -9.450 0.483 22.008 1.00 84.00 101 PHE A O 1
ATOM 819 N N . VAL A 1 102 ? -10.593 2.290 22.707 1.00 84.00 102 VAL A N 1
ATOM 820 C CA . VAL A 1 102 ? -10.109 3.171 21.633 1.00 84.00 102 VAL A CA 1
ATOM 821 C C . VAL A 1 102 ? -8.594 3.371 21.722 1.00 84.00 102 VAL A C 1
ATOM 823 O O . VAL A 1 102 ? -7.907 3.247 20.715 1.00 84.00 102 VAL A O 1
ATOM 826 N N . ILE A 1 103 ? -8.051 3.623 22.917 1.00 86.69 103 ILE A N 1
ATOM 827 C CA . ILE A 1 103 ? -6.601 3.788 23.104 1.00 86.69 103 ILE A CA 1
ATOM 828 C C . ILE A 1 103 ? -5.855 2.495 22.755 1.00 86.69 103 ILE A C 1
ATOM 830 O O . ILE A 1 103 ? -4.849 2.555 22.055 1.00 86.69 103 ILE A O 1
ATOM 834 N N . MET A 1 104 ? -6.356 1.330 23.175 1.00 86.19 104 MET A N 1
ATOM 835 C CA . MET A 1 104 ? -5.750 0.035 22.847 1.00 86.19 104 MET A CA 1
ATOM 836 C C . MET A 1 104 ? -5.698 -0.216 21.337 1.00 86.19 104 MET A C 1
ATOM 838 O O . MET A 1 104 ? -4.682 -0.693 20.840 1.00 86.19 104 MET A O 1
ATOM 842 N N . ALA A 1 105 ? -6.742 0.168 20.597 1.00 85.19 105 ALA A N 1
ATOM 843 C CA . ALA A 1 105 ? -6.750 0.083 19.136 1.00 85.19 105 ALA A CA 1
ATOM 844 C C . ALA A 1 105 ? -5.700 0.996 18.470 1.00 85.19 105 ALA A C 1
ATOM 846 O O . ALA A 1 105 ? -5.284 0.730 17.345 1.00 85.19 105 ALA A O 1
ATOM 847 N N . LEU A 1 106 ? -5.248 2.049 19.162 1.00 86.75 106 LEU A N 1
ATOM 848 C CA . LEU A 1 106 ? -4.214 2.966 18.682 1.00 86.75 106 LEU A CA 1
ATOM 849 C C . LEU A 1 106 ? -2.786 2.515 19.030 1.00 86.75 106 LEU A C 1
ATOM 851 O O . LEU A 1 106 ? -1.846 2.958 18.375 1.00 86.75 106 LEU A O 1
ATOM 855 N N . ILE A 1 107 ? -2.600 1.624 20.012 1.00 86.88 107 ILE A N 1
ATOM 856 C CA . ILE A 1 107 ? -1.271 1.156 20.454 1.00 86.88 107 ILE A CA 1
ATOM 857 C C . ILE A 1 107 ? -0.404 0.636 19.290 1.00 86.88 107 ILE A C 1
ATOM 859 O O . ILE A 1 107 ? 0.750 1.062 19.203 1.00 86.88 107 ILE A O 1
ATOM 863 N N . PRO A 1 108 ? -0.909 -0.206 18.362 1.00 82.00 108 PRO A N 1
ATOM 864 C CA . PRO A 1 108 ? -0.098 -0.705 17.250 1.00 82.00 108 PRO A CA 1
ATOM 865 C C . PRO A 1 108 ? 0.435 0.395 16.322 1.00 82.00 108 PRO A C 1
ATOM 867 O O . PRO A 1 108 ? 1.436 0.181 15.651 1.00 82.00 108 PRO A O 1
ATOM 870 N N . PHE A 1 109 ? -0.201 1.571 16.288 1.00 83.44 109 PHE A N 1
ATOM 871 C CA . PHE A 1 109 ? 0.265 2.714 15.497 1.00 83.44 109 PHE A CA 1
ATOM 872 C C . PHE A 1 109 ? 1.379 3.505 16.192 1.00 83.44 109 PHE A C 1
ATOM 874 O O . PHE A 1 109 ? 2.114 4.234 15.532 1.00 83.44 109 PHE A O 1
ATOM 881 N N . ILE A 1 110 ? 1.491 3.384 17.519 1.00 84.88 110 ILE A N 1
ATOM 882 C CA . ILE A 1 110 ? 2.511 4.064 18.328 1.00 84.88 110 ILE A CA 1
ATOM 883 C C . ILE A 1 110 ? 3.798 3.235 18.365 1.00 84.88 110 ILE A C 1
ATOM 885 O O . ILE A 1 110 ? 4.892 3.797 18.379 1.00 84.88 110 ILE A O 1
ATOM 889 N N . ILE A 1 111 ? 3.677 1.905 18.386 1.00 81.88 111 ILE A N 1
ATOM 890 C CA . ILE A 1 111 ? 4.823 0.995 18.418 1.00 81.88 111 ILE A CA 1
ATOM 891 C C . ILE A 1 111 ? 5.487 0.982 17.032 1.00 81.88 111 ILE A C 1
ATOM 893 O O . ILE A 1 111 ? 4.851 0.592 16.053 1.00 81.88 111 ILE A O 1
ATOM 897 N N . PRO A 1 112 ? 6.774 1.359 16.917 1.00 77.38 112 PRO A N 1
ATOM 898 C CA . PRO A 1 112 ? 7.497 1.250 15.660 1.00 77.38 112 PRO A CA 1
ATOM 899 C C . PRO A 1 112 ? 7.517 -0.203 15.184 1.00 77.38 112 PRO A C 1
ATOM 901 O O . PRO A 1 112 ? 7.954 -1.089 15.921 1.00 77.38 112 PRO A O 1
ATOM 904 N N . GLY A 1 113 ? 7.111 -0.445 13.934 1.00 71.06 113 GLY A N 1
ATOM 905 C CA . GLY A 1 113 ? 7.043 -1.795 13.358 1.00 71.06 113 GLY A CA 1
ATOM 906 C C . GLY A 1 113 ? 8.359 -2.583 13.437 1.00 71.06 113 GLY A C 1
ATOM 907 O O . GLY A 1 113 ? 8.332 -3.805 13.502 1.00 71.06 113 GLY A O 1
ATOM 908 N N . ILE A 1 114 ? 9.501 -1.889 13.540 1.00 69.88 114 ILE A N 1
ATOM 909 C CA . ILE A 1 114 ? 10.837 -2.478 13.734 1.00 69.88 114 ILE A CA 1
ATOM 910 C C . ILE A 1 114 ? 10.902 -3.395 14.964 1.00 69.88 114 ILE A C 1
ATOM 912 O O . ILE A 1 114 ? 11.580 -4.421 14.918 1.00 69.88 114 ILE A O 1
ATOM 916 N N . LEU A 1 115 ? 10.179 -3.077 16.042 1.00 67.56 115 LEU A N 1
ATOM 917 C CA . LEU A 1 115 ? 10.167 -3.901 17.254 1.00 67.56 115 LEU A CA 1
ATOM 918 C C . LEU A 1 115 ? 9.474 -5.255 17.037 1.00 67.56 115 LEU A C 1
ATOM 920 O O . LEU A 1 115 ? 9.823 -6.222 17.703 1.00 67.56 115 LEU A O 1
ATOM 924 N N . SER A 1 116 ? 8.547 -5.350 16.077 1.00 62.16 116 SER A N 1
ATOM 925 C CA . SER A 1 116 ? 7.852 -6.602 15.747 1.00 62.16 116 SER A CA 1
ATOM 926 C C . SER A 1 116 ? 8.718 -7.585 14.952 1.00 62.16 116 SER A C 1
ATOM 928 O O . SER A 1 116 ? 8.346 -8.745 14.836 1.00 62.16 116 SER A O 1
ATOM 930 N N . THR A 1 117 ? 9.833 -7.132 14.375 1.00 66.69 117 THR A N 1
ATOM 931 C CA . THR A 1 117 ? 10.738 -7.956 13.552 1.00 66.69 117 THR A CA 1
ATOM 932 C C . THR A 1 117 ? 11.841 -8.658 14.350 1.00 66.69 117 THR A C 1
ATOM 934 O O . THR A 1 117 ? 12.535 -9.499 13.788 1.00 66.69 117 THR A O 1
ATOM 937 N N . ILE A 1 118 ? 12.046 -8.291 15.622 1.00 64.19 118 ILE A N 1
ATOM 938 C CA . ILE A 1 118 ? 13.144 -8.796 16.474 1.00 64.19 118 ILE A CA 1
ATOM 939 C C . ILE A 1 118 ? 12.648 -9.865 17.473 1.00 64.19 118 ILE A C 1
ATOM 941 O O . ILE A 1 118 ? 13.465 -10.569 18.063 1.00 64.19 118 ILE A O 1
ATOM 945 N N . ALA A 1 119 ? 11.330 -9.990 17.661 1.00 45.50 119 ALA A N 1
ATOM 946 C CA . ALA A 1 119 ? 10.694 -10.928 18.590 1.00 45.50 119 ALA A CA 1
ATOM 947 C C . ALA A 1 119 ? 10.172 -12.189 17.889 1.00 45.50 119 ALA A C 1
ATOM 949 O O . ALA A 1 119 ? 9.709 -12.069 16.732 1.00 45.50 119 ALA A O 1
#

pLDDT: mean 87.79, std 10.48, range [44.03, 98.25]

Foldseek 3Di:
DDPCDDPVNVVVVVVVVVVCVVVVVVVVLVVVQQQWPDGDPDPDTDGHPVSVVVQVVDPVNVVVVVVVVVVVVVVCVVCVVVVVVLVCCLPVHPDPPNVVSVVVVCVVVVDDCVVVVVD